Protein AF-A0A060SHR3-F1 (afdb_monomer_lite)

Organism: Pycnoporus cinnabarinus (NCBI:txid5643)

Sequence (135 aa):
MSDEEDDYLSDKFLVDASFSSGAATTTTSAPKTYAERRKEALKRSALKNEQNRSSLDDIDGDADADKAEARASPYSEEDLEEARQFLRLNPRDRLTLVLDYLRRKYAYCFWCGTQYDDHEDMEKNCPGPDEDAHD

Structure (mmCIF, N/CA/C/O backbone):
data_AF-A0A060SHR3-F1
#
_entry.id   AF-A0A060SHR3-F1
#
loop_
_atom_site.group_PDB
_atom_site.id
_atom_site.type_symbol
_atom_site.label_atom_id
_atom_site.label_alt_id
_atom_site.label_comp_id
_atom_site.label_asym_id
_atom_site.label_entity_id
_atom_site.label_seq_id
_atom_site.pdbx_PDB_ins_code
_atom_site.Cartn_x
_atom_site.Cartn_y
_atom_site.Cartn_z
_atom_site.occupancy
_atom_site.B_iso_or_equiv
_atom_site.auth_seq_id
_atom_site.auth_comp_id
_atom_site.auth_asym_id
_atom_site.auth_atom_id
_atom_site.pdbx_PDB_model_num
ATOM 1 N N . MET A 1 1 ? -20.987 -25.244 60.259 1.00 35.81 1 MET A N 1
ATOM 2 C CA . MET A 1 1 ? -19.724 -25.841 60.724 1.00 35.81 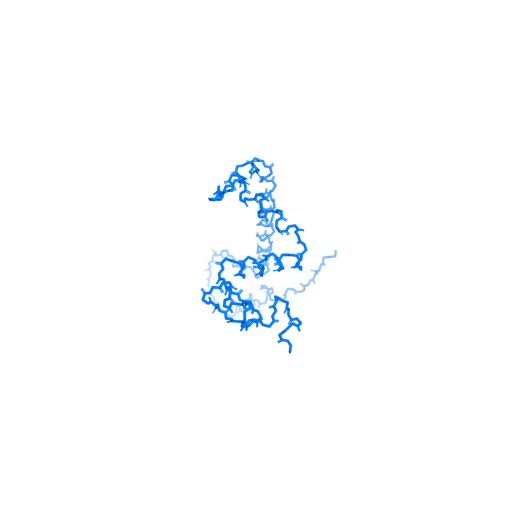1 MET A CA 1
ATOM 3 C C . MET A 1 1 ? -18.865 -24.681 61.165 1.00 35.81 1 MET A C 1
ATOM 5 O O . MET A 1 1 ? -18.431 -23.902 60.331 1.00 35.81 1 MET A O 1
ATOM 9 N N . SER A 1 2 ? -18.863 -24.432 62.470 1.00 44.22 2 SER A N 1
ATOM 10 C CA . SER A 1 2 ? -18.082 -23.387 63.121 1.00 44.22 2 SER A CA 1
ATOM 11 C C . SER A 1 2 ? -16.698 -23.965 63.355 1.00 44.22 2 SER A C 1
ATOM 13 O O . SER A 1 2 ? -16.533 -24.796 64.243 1.00 44.22 2 SER A O 1
ATOM 15 N N . ASP A 1 3 ? -15.766 -23.591 62.486 1.00 44.22 3 ASP A N 1
ATOM 16 C CA . ASP A 1 3 ? -14.356 -23.928 62.609 1.00 44.22 3 ASP A CA 1
ATOM 17 C C . ASP A 1 3 ? -13.795 -23.234 63.852 1.00 44.22 3 ASP A C 1
ATOM 19 O O . ASP A 1 3 ? -13.521 -22.034 63.881 1.00 44.22 3 ASP A O 1
ATOM 23 N N . GLU A 1 4 ? -13.746 -24.022 64.919 1.00 51.12 4 GLU A N 1
ATOM 24 C CA . GLU A 1 4 ? -13.078 -23.781 66.191 1.00 51.12 4 GLU A CA 1
ATOM 25 C C . GLU A 1 4 ? -11.567 -23.970 65.973 1.00 51.12 4 GLU A C 1
ATOM 27 O O . GLU A 1 4 ? -10.939 -24.843 66.563 1.00 51.12 4 GLU A O 1
ATOM 32 N N . GLU A 1 5 ? -10.995 -23.218 65.028 1.00 46.34 5 GLU A N 1
ATOM 33 C CA . GLU A 1 5 ? -9.563 -23.261 64.744 1.00 46.34 5 GLU A CA 1
ATOM 34 C C . GLU A 1 5 ? -8.830 -22.451 65.812 1.00 46.34 5 GLU A C 1
ATOM 36 O O . GLU A 1 5 ? -8.954 -21.227 65.885 1.00 46.34 5 GLU A O 1
ATOM 41 N N . ASP A 1 6 ? -8.100 -23.176 66.658 1.00 45.97 6 ASP A N 1
ATOM 42 C CA . ASP A 1 6 ? -7.240 -22.675 67.721 1.00 45.97 6 ASP A CA 1
ATOM 43 C C . ASP A 1 6 ? -6.518 -21.375 67.334 1.00 45.97 6 ASP A C 1
ATOM 45 O O . ASP A 1 6 ? -5.688 -21.335 66.419 1.00 45.97 6 ASP A O 1
ATOM 49 N N . ASP A 1 7 ? -6.822 -20.310 68.084 1.00 56.28 7 ASP A N 1
ATOM 50 C CA . ASP A 1 7 ? -6.192 -18.995 67.996 1.00 56.28 7 ASP A CA 1
ATOM 51 C C . ASP A 1 7 ? -4.682 -19.092 68.285 1.00 56.28 7 ASP A C 1
ATOM 53 O O . ASP A 1 7 ? -4.201 -18.853 69.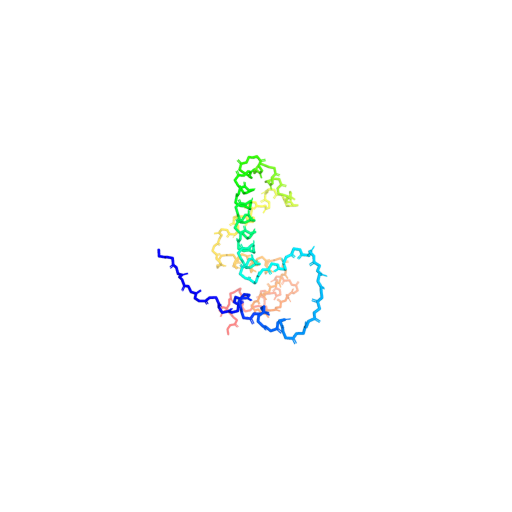403 1.00 56.28 7 ASP A O 1
ATOM 57 N N . TYR A 1 8 ? -3.914 -19.411 67.246 1.00 56.34 8 TYR A N 1
ATOM 58 C CA . TYR A 1 8 ? -2.466 -19.292 67.217 1.00 56.34 8 TYR A CA 1
ATOM 59 C C . TYR A 1 8 ? -2.096 -17.816 67.443 1.00 56.34 8 TYR A C 1
ATOM 61 O O . TYR A 1 8 ? -2.185 -16.996 66.528 1.00 56.34 8 TYR A O 1
ATOM 69 N N . LEU A 1 9 ? -1.689 -17.500 68.682 1.00 52.75 9 LEU A N 1
ATOM 70 C CA . LEU A 1 9 ? -1.421 -16.160 69.240 1.00 52.75 9 LEU A CA 1
ATOM 71 C C . LEU A 1 9 ? -2.661 -15.359 69.688 1.00 52.75 9 LEU A C 1
ATOM 73 O O . LEU A 1 9 ? -2.724 -14.145 69.483 1.00 52.75 9 LEU A O 1
ATOM 77 N N . SER A 1 10 ? -3.629 -15.997 70.354 1.00 55.88 10 SER A N 1
ATOM 78 C CA . SER A 1 10 ? -4.574 -15.253 71.205 1.00 55.88 10 SER A CA 1
ATOM 79 C C . SER A 1 10 ? -3.851 -14.544 72.361 1.00 55.88 10 SER A C 1
ATOM 81 O O . SER A 1 10 ? -2.863 -15.040 72.911 1.00 55.88 10 SER A O 1
ATOM 83 N N . ASP A 1 11 ? -4.390 -13.392 72.773 1.00 49.59 11 ASP A N 1
ATOM 84 C CA . ASP A 1 11 ? -3.878 -12.534 73.858 1.00 49.59 11 ASP A CA 1
ATOM 85 C C . ASP A 1 11 ? -3.635 -13.267 75.187 1.00 49.59 11 ASP A C 1
ATOM 87 O O . ASP A 1 11 ? -2.871 -12.787 76.022 1.00 49.59 11 ASP A O 1
ATOM 91 N N . LYS A 1 12 ? -4.212 -14.460 75.379 1.00 54.06 12 LYS A N 1
ATOM 92 C CA . LYS A 1 12 ? -3.959 -15.308 76.550 1.00 54.06 12 LYS A CA 1
ATOM 93 C C . LYS A 1 12 ? -2.463 -15.579 76.762 1.00 54.06 12 LYS A C 1
ATOM 95 O O . LYS A 1 12 ? -2.014 -15.569 77.898 1.00 54.06 12 LYS A O 1
ATOM 100 N N . PHE A 1 13 ? -1.689 -15.751 75.686 1.00 52.72 13 PHE A N 1
ATOM 101 C CA . PHE A 1 13 ? -0.240 -15.986 75.770 1.00 52.72 13 PHE A CA 1
ATOM 102 C C . PHE A 1 13 ? 0.606 -14.705 75.821 1.00 52.72 13 PHE A C 1
ATOM 104 O O . PHE A 1 13 ? 1.760 -14.749 76.242 1.00 52.72 13 PHE A O 1
ATOM 111 N N . LEU A 1 14 ? 0.060 -13.563 75.396 1.00 52.28 14 LEU A N 1
ATOM 112 C CA . LEU A 1 14 ? 0.785 -12.288 75.354 1.00 52.28 14 LEU A CA 1
ATOM 113 C C . LEU A 1 14 ? 0.648 -11.511 76.674 1.00 52.28 14 LEU A C 1
ATOM 115 O O . LEU A 1 14 ? 1.582 -10.823 77.086 1.00 52.28 14 LEU A O 1
ATOM 119 N N . VAL A 1 15 ? -0.473 -11.685 77.382 1.00 53.88 15 VAL A N 1
ATOM 120 C CA . VAL A 1 15 ? -0.695 -11.096 78.711 1.00 53.88 15 VAL A CA 1
ATOM 121 C C . VAL A 1 15 ? 0.187 -11.766 79.774 1.00 53.88 15 VAL A C 1
ATOM 123 O O . VAL A 1 15 ? 0.761 -11.053 80.602 1.00 53.88 15 VAL A O 1
ATOM 126 N N . ASP A 1 16 ? 0.407 -13.084 79.697 1.00 53.81 16 ASP A N 1
ATOM 127 C CA . ASP A 1 16 ? 1.290 -13.816 80.625 1.00 53.81 16 ASP A CA 1
ATOM 128 C C . ASP A 1 16 ? 2.749 -13.321 80.575 1.00 53.81 16 ASP A C 1
ATOM 130 O O . ASP A 1 16 ? 3.429 -13.286 81.600 1.00 53.81 16 ASP A O 1
ATOM 134 N N . ALA A 1 17 ? 3.225 -12.841 79.419 1.00 55.88 17 ALA A N 1
ATOM 135 C CA . ALA A 1 17 ? 4.561 -12.250 79.290 1.00 55.88 17 ALA A CA 1
ATOM 136 C C . ALA A 1 17 ? 4.677 -10.858 79.946 1.00 55.88 17 ALA A C 1
ATOM 138 O O . ALA A 1 17 ? 5.763 -10.454 80.362 1.00 55.88 17 ALA A O 1
ATOM 139 N N . SER A 1 18 ? 3.568 -10.119 80.059 1.00 54.19 18 SER A N 1
ATOM 140 C CA . SER A 1 18 ? 3.550 -8.754 80.607 1.00 54.19 18 SER A CA 1
ATOM 141 C C . SER A 1 18 ? 3.414 -8.691 82.136 1.00 54.19 18 SER A C 1
ATOM 143 O O . SER A 1 18 ? 3.733 -7.667 82.738 1.00 54.19 18 SER A O 1
ATOM 145 N N . PHE A 1 19 ? 3.018 -9.790 82.791 1.00 52.22 19 PHE A N 1
ATOM 146 C CA . PHE A 1 19 ? 2.813 -9.828 84.246 1.00 52.22 19 PHE A CA 1
ATOM 147 C C . PHE A 1 19 ? 4.112 -10.018 85.061 1.00 52.22 19 PHE A C 1
ATOM 149 O O . PHE A 1 19 ? 4.100 -9.872 86.283 1.00 52.22 19 PHE A O 1
ATOM 156 N N . SER A 1 20 ? 5.254 -10.293 84.412 1.00 57.44 20 SER A N 1
ATOM 157 C CA . SER A 1 20 ? 6.558 -10.448 85.087 1.00 57.44 20 SER A CA 1
ATOM 158 C C . SER A 1 20 ? 7.343 -9.151 85.316 1.00 57.44 20 SER A C 1
ATOM 160 O O . SER A 1 20 ? 8.405 -9.194 85.935 1.00 57.44 20 SER A O 1
ATOM 162 N N . SER A 1 21 ? 6.836 -7.987 84.910 1.00 50.91 21 SER A N 1
ATOM 163 C CA . SER A 1 21 ? 7.422 -6.701 85.307 1.00 50.91 21 SER A CA 1
ATOM 164 C C . SER A 1 21 ? 6.333 -5.772 85.818 1.00 50.91 21 SER A C 1
ATOM 166 O O . SER A 1 21 ? 5.595 -5.174 85.039 1.00 50.91 21 SER A O 1
ATOM 168 N N . GLY A 1 22 ? 6.228 -5.672 87.143 1.00 52.31 22 GLY A N 1
ATOM 169 C CA . GLY A 1 22 ? 5.305 -4.762 87.808 1.00 52.31 22 GLY A CA 1
ATOM 170 C C . GLY A 1 22 ? 5.465 -3.323 87.317 1.00 52.31 22 GLY A C 1
ATOM 171 O O . GLY A 1 22 ? 6.503 -2.702 87.533 1.00 52.31 22 GLY A O 1
ATOM 172 N N . ALA A 1 23 ? 4.420 -2.789 86.690 1.00 40.28 23 ALA A N 1
ATOM 173 C CA . ALA A 1 23 ? 4.238 -1.364 86.459 1.00 40.28 23 ALA A CA 1
ATOM 174 C C . ALA A 1 23 ? 2.750 -1.048 86.257 1.00 40.28 23 ALA A C 1
ATOM 176 O O . ALA A 1 23 ? 1.984 -1.833 85.704 1.00 40.28 23 ALA A O 1
ATOM 177 N N . ALA A 1 24 ? 2.360 0.112 86.772 1.00 44.53 24 ALA A N 1
ATOM 178 C CA . ALA A 1 24 ? 0.997 0.590 86.908 1.00 44.53 24 ALA A CA 1
ATOM 179 C C . ALA A 1 24 ? 0.370 1.100 85.593 1.00 44.53 24 ALA A C 1
ATOM 181 O O . ALA A 1 24 ? 1.062 1.608 84.719 1.00 44.53 24 ALA A O 1
ATOM 182 N N . THR A 1 25 ? -0.967 1.034 85.562 1.00 53.50 25 THR A N 1
ATOM 183 C CA . THR A 1 25 ? -1.939 1.983 84.979 1.00 53.50 25 THR A CA 1
ATOM 184 C C . THR A 1 25 ? -1.685 2.548 83.575 1.00 53.50 25 THR A C 1
ATOM 186 O O . THR A 1 25 ? -0.830 3.401 83.389 1.00 53.50 25 THR A O 1
ATOM 189 N N . THR A 1 26 ? -2.583 2.250 82.628 1.00 40.22 26 THR A N 1
ATOM 190 C CA . THR A 1 26 ? -3.257 3.264 81.782 1.00 40.22 26 THR A CA 1
ATOM 191 C C . THR A 1 26 ? -4.390 2.626 80.976 1.00 40.22 26 THR A C 1
ATOM 193 O O . THR A 1 26 ? -4.203 1.662 80.241 1.00 40.22 26 THR A O 1
ATOM 196 N N . THR A 1 27 ? -5.589 3.186 81.114 1.00 52.19 27 THR A N 1
ATOM 197 C CA . THR A 1 27 ? -6.794 2.883 80.336 1.00 52.19 27 THR A CA 1
ATOM 198 C C . THR A 1 27 ? -6.596 3.352 78.890 1.00 52.19 27 THR A C 1
ATOM 200 O O . THR A 1 27 ? -7.078 4.404 78.487 1.00 52.19 27 THR A O 1
ATOM 203 N N . THR A 1 28 ? -5.847 2.587 78.104 1.00 51.72 28 THR A N 1
ATOM 204 C CA . THR A 1 28 ? -5.804 2.731 76.646 1.00 51.72 28 THR A CA 1
ATOM 205 C C . THR A 1 28 ? -6.544 1.530 76.085 1.00 51.72 28 THR A C 1
ATOM 207 O O . THR A 1 28 ? -6.196 0.398 76.413 1.00 51.72 28 THR A O 1
ATOM 210 N N . SER A 1 29 ? -7.611 1.763 75.314 1.00 60.25 29 SER A N 1
ATOM 211 C CA . SER A 1 29 ? -8.375 0.696 74.656 1.00 60.25 29 SER A CA 1
ATOM 212 C C . SER A 1 29 ? -7.408 -0.291 74.009 1.00 60.25 29 SER A C 1
ATOM 214 O O . SER A 1 29 ? -6.565 0.136 73.213 1.00 60.25 29 SER A O 1
ATOM 216 N N . ALA A 1 30 ? -7.510 -1.565 74.394 1.00 62.09 30 ALA A N 1
ATOM 217 C CA . ALA A 1 30 ? -6.589 -2.611 73.974 1.00 62.09 30 ALA A CA 1
ATOM 218 C C . ALA A 1 30 ? -6.359 -2.560 72.449 1.00 62.09 30 ALA A C 1
ATOM 220 O O . ALA A 1 30 ? -7.311 -2.335 71.690 1.00 62.09 30 ALA A O 1
ATOM 221 N N . PRO A 1 31 ? -5.108 -2.706 71.979 1.00 67.69 31 PRO A N 1
ATOM 222 C CA . PRO A 1 31 ? -4.822 -2.705 70.554 1.00 67.69 31 PRO A CA 1
ATOM 223 C C . PRO A 1 31 ? -5.594 -3.848 69.896 1.00 67.69 31 PRO A C 1
ATOM 225 O O . PRO A 1 31 ? -5.536 -4.977 70.372 1.00 67.69 31 PRO A O 1
ATOM 228 N N . LYS A 1 32 ? -6.296 -3.554 68.791 1.00 69.50 32 LYS A N 1
ATOM 229 C CA . LYS A 1 32 ? -7.075 -4.556 68.048 1.00 69.50 32 LYS A CA 1
ATOM 230 C C . LYS A 1 32 ? -6.257 -5.825 67.858 1.00 69.50 32 LYS A C 1
ATOM 232 O O . LYS A 1 32 ? -5.107 -5.746 67.403 1.00 69.50 32 LYS A O 1
ATOM 237 N N . THR A 1 33 ? -6.842 -6.973 68.163 1.00 79.62 33 THR A N 1
ATOM 238 C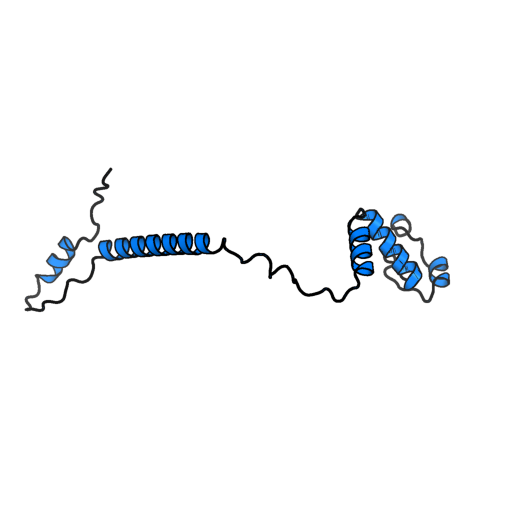 CA . THR A 1 33 ? -6.151 -8.246 67.978 1.00 79.62 33 THR A CA 1
ATOM 239 C C . THR A 1 33 ? -5.892 -8.479 66.489 1.00 79.62 33 THR A C 1
ATOM 241 O O . THR A 1 33 ? -6.489 -7.857 65.599 1.00 79.62 33 THR A O 1
ATOM 244 N N . TYR A 1 34 ? -4.953 -9.365 66.170 1.00 74.12 34 TYR A N 1
ATOM 245 C CA . TYR A 1 34 ? -4.684 -9.709 64.776 1.00 74.12 34 TYR A CA 1
ATOM 246 C C . TYR A 1 34 ? -5.922 -10.324 64.086 1.00 74.12 34 TYR A C 1
ATOM 248 O O . TYR A 1 34 ? -6.205 -9.993 62.930 1.00 74.12 34 TYR A O 1
ATOM 256 N N . ALA A 1 35 ? -6.716 -11.111 64.820 1.00 74.06 35 ALA A N 1
ATOM 257 C CA . ALA A 1 35 ? -8.000 -11.642 64.367 1.00 74.06 35 ALA A CA 1
ATOM 258 C C . ALA A 1 35 ? -9.014 -10.527 64.051 1.00 74.06 35 ALA A C 1
ATOM 260 O O . ALA A 1 35 ? -9.640 -10.534 62.988 1.00 74.06 35 ALA A O 1
ATOM 261 N N . GLU A 1 36 ? -9.125 -9.515 64.915 1.00 80.88 36 GLU A N 1
ATOM 262 C CA . GLU A 1 36 ? -9.999 -8.359 64.687 1.00 80.88 36 GLU A CA 1
ATOM 263 C C . GLU A 1 36 ? -9.577 -7.547 63.462 1.00 80.88 36 GLU A C 1
ATOM 265 O O . GLU A 1 36 ? -10.422 -7.200 62.636 1.00 80.88 36 GLU A O 1
ATOM 270 N N . ARG A 1 37 ? -8.271 -7.301 63.285 1.00 81.69 37 ARG A N 1
ATOM 271 C CA . ARG A 1 37 ? -7.745 -6.603 62.100 1.00 81.69 37 ARG A CA 1
ATOM 272 C C . ARG A 1 37 ? -8.043 -7.360 60.806 1.00 81.69 37 ARG A C 1
ATOM 274 O O . ARG A 1 37 ? -8.443 -6.742 59.820 1.00 81.69 37 ARG A O 1
ATOM 281 N N . ARG A 1 38 ? -7.886 -8.688 60.801 1.00 83.06 38 ARG A N 1
ATOM 282 C CA . ARG A 1 38 ? -8.187 -9.538 59.638 1.00 83.06 38 ARG A CA 1
ATOM 283 C C . ARG A 1 38 ? -9.684 -9.539 59.316 1.00 83.06 38 ARG A C 1
ATOM 285 O O . ARG A 1 38 ? -10.062 -9.361 58.159 1.00 83.06 38 ARG A O 1
ATOM 292 N N . LYS A 1 39 ? -10.541 -9.675 60.333 1.00 86.00 39 LYS A N 1
ATOM 293 C CA . LYS A 1 39 ? -12.005 -9.637 60.187 1.00 86.00 39 LYS A CA 1
ATOM 294 C C . LYS A 1 39 ? -12.495 -8.274 59.696 1.00 86.00 39 LYS A C 1
ATOM 296 O O . LYS A 1 39 ? -13.368 -8.206 58.834 1.00 86.00 39 LYS A O 1
ATOM 301 N N . GLU A 1 40 ? -11.911 -7.186 60.194 1.00 88.69 40 GLU A N 1
ATOM 302 C CA . GLU A 1 40 ? -12.213 -5.830 59.735 1.00 88.69 40 GLU A CA 1
ATOM 303 C C . GLU A 1 40 ? -11.780 -5.615 58.279 1.00 88.69 40 GLU A C 1
ATOM 305 O O . GLU A 1 40 ? -12.536 -5.033 57.504 1.00 88.69 40 GLU A O 1
ATOM 310 N N . ALA A 1 41 ? -10.613 -6.130 57.876 1.00 88.50 41 ALA A N 1
ATOM 311 C CA . ALA A 1 41 ? -10.151 -6.065 56.491 1.00 88.50 41 ALA A CA 1
ATOM 312 C C . ALA A 1 41 ? -11.086 -6.820 55.529 1.00 88.50 41 ALA A C 1
ATOM 314 O O . ALA A 1 41 ? -11.457 -6.267 54.495 1.00 88.50 41 ALA A O 1
ATOM 315 N N . LEU A 1 42 ? -11.530 -8.029 55.898 1.00 92.12 42 LEU A N 1
ATOM 316 C CA . LEU A 1 42 ? -12.509 -8.808 55.126 1.00 92.12 42 LEU A CA 1
ATOM 317 C C . LEU A 1 42 ? -13.875 -8.110 55.050 1.00 92.12 42 LEU A C 1
ATOM 319 O O . LEU A 1 42 ? -14.513 -8.086 54.002 1.00 92.12 42 LEU A O 1
ATOM 323 N N . LYS A 1 43 ? -14.324 -7.488 56.146 1.00 93.31 43 LYS A N 1
ATOM 324 C CA . LYS A 1 43 ? -15.576 -6.720 56.150 1.00 93.31 43 LYS A CA 1
ATOM 325 C C . LYS A 1 43 ? -15.478 -5.479 55.260 1.00 93.31 43 LYS A C 1
ATOM 327 O O . LYS A 1 43 ? -16.408 -5.181 54.518 1.00 93.31 43 LYS A O 1
ATOM 332 N N . ARG A 1 44 ? -14.349 -4.763 55.305 1.00 91.25 44 ARG A N 1
ATOM 333 C CA . ARG A 1 44 ? -14.090 -3.600 54.442 1.00 91.25 44 ARG A CA 1
ATOM 334 C C . ARG A 1 44 ? -14.008 -3.992 52.968 1.00 91.25 44 ARG A C 1
ATOM 336 O O . ARG A 1 44 ? -14.527 -3.255 52.136 1.00 91.25 44 ARG A O 1
ATOM 343 N N . SER A 1 45 ? -13.389 -5.128 52.638 1.00 86.12 45 SER A N 1
ATOM 344 C CA . SER A 1 45 ? -13.334 -5.604 51.251 1.00 86.12 45 SER A CA 1
ATOM 345 C C . SER A 1 45 ? -14.712 -6.021 50.739 1.00 86.12 45 SER A C 1
ATOM 347 O O . SER A 1 45 ? -15.060 -5.653 49.620 1.00 86.12 45 SER A O 1
ATOM 349 N N . ALA A 1 46 ? -15.522 -6.695 51.562 1.00 93.31 46 ALA A N 1
ATOM 350 C CA . ALA A 1 46 ? -16.898 -7.052 51.220 1.00 93.31 46 ALA A CA 1
ATOM 351 C C . ALA A 1 46 ? -17.762 -5.810 50.948 1.00 93.31 46 ALA A C 1
ATOM 353 O O . ALA A 1 46 ? -18.384 -5.729 49.894 1.00 93.31 46 ALA A O 1
ATOM 354 N N . LEU A 1 47 ? -17.713 -4.807 51.833 1.00 92.88 47 LEU A N 1
ATOM 355 C CA . LEU A 1 47 ? -18.445 -3.545 51.659 1.00 92.88 47 LEU A CA 1
ATOM 356 C C . LEU A 1 47 ? -17.995 -2.775 50.415 1.00 92.88 47 LEU A C 1
ATOM 358 O O . LEU A 1 47 ? -18.825 -2.244 49.687 1.00 92.88 47 LEU A O 1
ATOM 362 N N . LYS A 1 48 ? -16.685 -2.729 50.141 1.00 90.25 48 LYS A N 1
ATOM 363 C CA . LYS A 1 48 ? -16.162 -2.086 48.929 1.00 90.25 48 LYS A CA 1
ATOM 364 C C . LYS A 1 48 ? -16.613 -2.819 47.664 1.00 90.25 48 LYS A C 1
ATOM 366 O O . LYS A 1 48 ? -16.915 -2.171 46.671 1.00 90.25 48 LYS A O 1
ATOM 371 N N . ASN A 1 49 ? -16.651 -4.150 47.692 1.00 86.06 49 ASN A N 1
ATOM 372 C CA . ASN A 1 49 ? -17.135 -4.951 46.571 1.00 86.06 49 ASN A CA 1
ATOM 373 C C . ASN A 1 49 ? -18.639 -4.740 46.340 1.00 86.06 49 ASN A C 1
ATOM 375 O O . ASN A 1 49 ? -19.067 -4.590 45.204 1.00 86.06 49 ASN A O 1
ATOM 379 N N . GLU A 1 50 ? -19.427 -4.672 47.412 1.00 87.94 50 GLU A N 1
ATOM 380 C CA . GLU A 1 50 ? -20.863 -4.393 47.356 1.00 87.94 50 GLU A CA 1
ATOM 381 C C . GLU A 1 50 ? -21.157 -2.979 46.836 1.00 87.94 50 GLU A C 1
ATOM 383 O O . GLU A 1 50 ? -21.980 -2.830 45.942 1.00 87.94 50 GLU A O 1
ATOM 388 N N . GLN A 1 51 ? -20.408 -1.966 47.287 1.00 87.25 51 GLN A N 1
ATOM 389 C CA . GLN A 1 51 ? -20.495 -0.598 46.757 1.00 87.25 51 GLN A CA 1
ATOM 390 C C . GLN A 1 51 ? -20.103 -0.503 45.279 1.00 87.25 51 GLN A C 1
ATOM 392 O O . GLN A 1 51 ? -20.696 0.263 44.528 1.00 87.25 51 GLN A O 1
ATOM 397 N N . ASN A 1 52 ? -19.095 -1.265 44.850 1.00 77.06 52 ASN A N 1
ATOM 398 C CA . ASN A 1 52 ? -18.690 -1.291 43.446 1.00 77.06 52 ASN A CA 1
ATOM 399 C C . ASN A 1 52 ? -19.759 -1.966 42.574 1.00 77.06 52 ASN A C 1
ATOM 401 O O . ASN A 1 52 ? -19.991 -1.534 41.455 1.00 77.06 52 ASN A O 1
ATOM 405 N N . ARG A 1 53 ? -20.443 -2.992 43.102 1.00 80.06 53 ARG A N 1
ATOM 406 C CA . ARG A 1 53 ? -21.593 -3.620 42.437 1.00 80.06 53 ARG A CA 1
ATOM 407 C C . ARG A 1 53 ? -22.776 -2.659 42.334 1.00 80.06 53 ARG A C 1
ATOM 409 O O . ARG A 1 53 ? -23.255 -2.452 41.233 1.00 80.06 53 ARG A O 1
ATOM 416 N N . SER A 1 54 ? -23.171 -2.009 43.432 1.00 74.88 54 SER A N 1
ATOM 417 C CA . SER A 1 54 ? -24.282 -1.048 43.404 1.00 74.88 54 SER A CA 1
ATOM 418 C C . SER A 1 54 ? -23.989 0.150 42.499 1.00 74.88 54 SER A C 1
ATOM 420 O O . SER A 1 54 ? -24.871 0.618 41.799 1.00 74.88 54 SER A O 1
ATOM 422 N N . SER A 1 55 ? -22.735 0.615 42.459 1.00 72.62 55 SER A N 1
ATOM 423 C CA . SER A 1 55 ? -22.319 1.697 41.562 1.00 72.62 55 SER A CA 1
ATOM 424 C C . SER A 1 55 ? -22.329 1.308 40.081 1.00 72.62 55 SER A C 1
ATOM 426 O O . SER A 1 55 ? -22.262 2.213 39.256 1.00 72.62 55 SER A O 1
ATOM 428 N N . LEU A 1 56 ? -22.345 0.015 39.736 1.00 60.53 56 LEU A N 1
ATOM 429 C CA . LEU A 1 56 ? -22.469 -0.459 38.353 1.00 60.53 56 LEU A CA 1
ATOM 430 C C . LEU A 1 56 ? -23.938 -0.526 37.918 1.00 60.53 56 LEU A C 1
ATOM 432 O O . LEU A 1 56 ? -24.227 -0.186 36.778 1.00 60.53 56 LEU A O 1
ATOM 436 N N . ASP A 1 57 ? -24.844 -0.891 38.830 1.00 59.72 57 ASP A N 1
ATOM 437 C CA . ASP A 1 57 ? -26.288 -0.968 38.558 1.00 59.72 57 ASP A CA 1
ATOM 438 C C . ASP A 1 57 ? -26.928 0.426 38.321 1.00 59.72 57 ASP A C 1
ATOM 440 O O . ASP A 1 57 ? -27.988 0.528 37.709 1.00 59.72 57 ASP A O 1
ATOM 444 N N . ASP A 1 58 ? -26.271 1.515 38.748 1.00 54.56 58 ASP A N 1
ATOM 445 C CA . ASP A 1 58 ? -26.693 2.907 38.500 1.00 54.56 58 ASP A CA 1
ATOM 446 C C . ASP A 1 58 ? -26.181 3.490 37.156 1.00 54.56 58 ASP A C 1
ATOM 448 O O . ASP A 1 58 ? -26.488 4.636 36.824 1.00 54.56 58 ASP A O 1
ATOM 452 N N . ILE A 1 59 ? -25.394 2.738 36.368 1.00 57.47 59 ILE A N 1
ATOM 453 C CA . ILE A 1 59 ? -24.852 3.190 35.062 1.00 57.47 59 ILE A CA 1
ATOM 454 C C . ILE A 1 59 ? -25.794 2.831 33.892 1.00 57.47 59 ILE A C 1
ATOM 456 O O . ILE A 1 59 ? -25.591 3.286 32.769 1.00 57.47 59 ILE A O 1
ATOM 460 N N . ASP A 1 60 ? -26.883 2.099 34.140 1.00 56.53 60 ASP A N 1
ATOM 461 C CA . ASP A 1 60 ? -27.861 1.694 33.114 1.00 56.53 60 ASP A CA 1
ATOM 462 C C . ASP A 1 60 ? -28.956 2.753 32.842 1.00 56.53 60 ASP A C 1
ATOM 464 O O . ASP A 1 60 ? -30.078 2.437 32.439 1.00 56.53 60 ASP A O 1
ATOM 468 N N . GLY A 1 61 ? -28.643 4.034 33.052 1.00 56.81 61 GLY A N 1
ATOM 469 C CA . GLY A 1 61 ? -29.536 5.161 32.785 1.00 56.81 61 GLY A CA 1
ATOM 470 C C . GLY A 1 61 ? -28.847 6.271 31.993 1.00 56.81 61 GLY A C 1
ATOM 471 O O . GLY A 1 61 ? -28.294 7.189 32.586 1.00 56.81 61 GLY A O 1
ATOM 472 N N . ASP A 1 62 ? -28.954 6.211 30.662 1.00 52.56 62 ASP A N 1
ATOM 473 C CA . ASP A 1 62 ? -28.724 7.337 29.732 1.00 52.56 62 ASP A CA 1
ATOM 474 C C . ASP A 1 62 ? -27.265 7.684 29.342 1.00 52.56 62 ASP A C 1
ATOM 476 O O . ASP A 1 62 ? -26.948 8.826 29.026 1.00 52.56 62 ASP A O 1
ATOM 480 N N . ALA A 1 63 ? -26.355 6.704 29.290 1.00 55.25 63 ALA A N 1
ATOM 481 C CA . ALA A 1 63 ? -24.957 6.928 28.877 1.00 55.25 63 ALA A CA 1
ATOM 482 C C . ALA A 1 63 ? -24.561 6.327 27.507 1.00 55.25 63 ALA A C 1
ATOM 484 O O . ALA A 1 63 ? -23.369 6.128 27.268 1.00 55.25 63 ALA A O 1
ATOM 485 N N . ASP A 1 64 ? -25.510 6.034 26.605 1.00 52.78 64 ASP A N 1
ATOM 486 C CA . ASP A 1 64 ? -25.204 5.306 25.351 1.00 52.78 64 ASP A CA 1
ATOM 487 C C . ASP A 1 64 ? -25.757 5.928 24.051 1.00 52.78 64 ASP A C 1
ATOM 489 O O . ASP A 1 64 ? -25.673 5.322 22.989 1.00 52.78 64 ASP A O 1
ATOM 493 N N . ALA A 1 65 ? -26.273 7.163 24.079 1.00 50.50 65 ALA A N 1
ATOM 494 C CA . ALA A 1 65 ? -26.619 7.890 22.845 1.00 50.50 65 ALA A CA 1
ATOM 495 C C . ALA A 1 65 ? -25.521 8.878 22.395 1.00 50.50 65 ALA A C 1
ATOM 497 O O . ALA A 1 65 ? -25.324 9.081 21.200 1.00 50.50 65 ALA A O 1
ATOM 498 N N . ASP A 1 66 ? -24.761 9.448 23.336 1.00 50.47 66 ASP A N 1
ATOM 499 C CA . ASP A 1 66 ? -23.877 10.599 23.075 1.00 50.47 66 ASP A CA 1
ATOM 500 C C . ASP A 1 66 ? -22.423 10.208 22.723 1.00 50.47 66 ASP A C 1
ATOM 502 O O . ASP A 1 66 ? -21.642 10.998 22.204 1.00 50.47 66 ASP A O 1
ATOM 506 N N . LYS A 1 67 ? -22.026 8.948 22.949 1.00 48.41 67 LYS A N 1
ATOM 507 C CA . LYS A 1 67 ? -20.662 8.460 22.645 1.00 48.41 67 LYS A CA 1
ATOM 508 C C . LYS A 1 67 ? -20.500 7.945 21.209 1.00 48.41 67 LYS A C 1
ATOM 510 O O . LYS A 1 67 ? -19.380 7.682 20.765 1.00 48.41 67 LYS A O 1
ATOM 515 N N . ALA A 1 68 ? -21.609 7.812 20.483 1.00 48.53 68 ALA A N 1
ATOM 516 C CA . ALA A 1 68 ? -21.636 7.440 19.074 1.00 48.53 68 ALA A CA 1
ATOM 517 C C . ALA A 1 68 ? -21.405 8.632 18.126 1.00 48.53 68 ALA A C 1
ATOM 519 O O . ALA A 1 68 ? -21.220 8.411 16.932 1.00 48.53 68 ALA A O 1
ATOM 520 N N . GLU A 1 69 ? -21.271 9.868 18.630 1.00 52.56 69 GLU A N 1
ATOM 521 C CA . GLU A 1 69 ? -20.599 10.969 17.910 1.00 52.56 69 GLU A CA 1
ATOM 522 C C . GLU A 1 69 ? -19.069 10.779 17.920 1.00 52.56 69 GLU A C 1
ATOM 524 O O . GLU A 1 69 ? -18.259 11.677 18.164 1.00 52.56 69 GLU A O 1
ATOM 529 N N . ALA A 1 70 ? -18.661 9.538 17.662 1.00 56.16 70 ALA A N 1
ATOM 530 C CA . ALA A 1 70 ? -17.298 9.119 17.469 1.00 56.16 70 ALA A CA 1
ATOM 531 C C . ALA A 1 70 ? -16.674 9.976 16.365 1.00 56.16 70 ALA A C 1
ATOM 533 O O . ALA A 1 70 ? -17.025 9.830 15.199 1.00 56.16 70 ALA A O 1
ATOM 534 N N . ARG A 1 71 ? -15.759 10.872 16.762 1.00 67.19 71 ARG A N 1
ATOM 535 C CA . ARG A 1 71 ? -14.678 11.465 15.958 1.00 67.19 71 ARG A CA 1
ATOM 536 C C . ARG A 1 71 ? -14.980 11.422 14.458 1.00 67.19 71 ARG A C 1
ATOM 538 O O . ARG A 1 71 ? -14.549 10.484 13.787 1.00 67.19 71 ARG A O 1
ATOM 545 N N . ALA A 1 72 ? -15.717 12.423 13.974 1.00 76.50 72 ALA A N 1
ATOM 546 C CA . ALA A 1 72 ? -16.054 12.556 12.562 1.00 76.50 72 ALA A CA 1
ATOM 547 C C . ALA A 1 72 ? -14.830 12.213 11.699 1.00 76.50 72 ALA A C 1
ATOM 549 O O . ALA A 1 72 ? -13.751 12.798 11.857 1.00 76.50 72 ALA A O 1
ATOM 550 N N . SER A 1 73 ? -14.982 11.186 10.865 1.00 84.38 73 SER A N 1
ATOM 551 C CA . SER A 1 73 ? -13.921 10.731 9.976 1.00 84.38 73 SER A CA 1
ATOM 552 C C . SER A 1 73 ? -13.534 11.882 9.039 1.00 84.38 73 SER A C 1
ATOM 554 O O . SER A 1 73 ? -14.426 12.523 8.488 1.00 84.38 73 SER A O 1
ATOM 556 N N . PRO A 1 74 ? -12.235 12.160 8.823 1.00 91.62 74 PRO A N 1
ATOM 557 C CA . PRO A 1 74 ? -11.804 13.174 7.860 1.00 91.62 74 PRO A CA 1
ATOM 558 C C . PRO A 1 74 ? -12.018 12.746 6.394 1.00 91.62 74 PRO A C 1
ATOM 560 O O . PRO A 1 74 ? -11.727 13.527 5.493 1.00 91.62 74 PRO A O 1
ATOM 563 N N . TYR A 1 75 ? -12.475 11.513 6.154 1.00 93.38 75 TYR A N 1
ATOM 564 C CA . TYR A 1 75 ? -12.734 10.948 4.828 1.00 93.38 75 TYR A CA 1
ATOM 565 C C . TYR A 1 75 ? -14.201 11.118 4.425 1.00 93.38 75 TYR A C 1
ATOM 567 O O . TYR A 1 75 ? -15.080 11.111 5.290 1.00 93.38 75 TYR A O 1
ATOM 575 N N . SER A 1 76 ? -14.465 11.251 3.122 1.00 95.56 76 SER A N 1
ATOM 576 C CA . SER A 1 76 ? -15.832 11.370 2.607 1.00 95.56 76 SER A CA 1
ATOM 577 C C . SER A 1 76 ? -16.617 10.064 2.792 1.00 95.56 76 SER A C 1
ATOM 579 O O . SER A 1 76 ? -16.027 8.991 2.907 1.00 95.56 76 SER A O 1
ATOM 581 N N . GLU A 1 77 ? -17.953 10.126 2.807 1.00 93.56 77 GLU A N 1
ATOM 582 C CA . GLU A 1 77 ? -18.771 8.901 2.894 1.00 93.56 77 GLU A CA 1
ATOM 583 C C . GLU A 1 77 ? -18.542 7.978 1.686 1.00 93.56 77 GLU A C 1
ATOM 585 O O . GLU A 1 77 ? -18.588 6.760 1.829 1.00 93.56 77 GLU A O 1
ATOM 590 N N . GLU A 1 78 ? -18.234 8.545 0.516 1.00 96.00 78 GLU A N 1
ATOM 591 C CA . GLU A 1 78 ? -17.892 7.781 -0.687 1.00 96.00 78 GLU A CA 1
ATOM 592 C C . GLU A 1 78 ? -16.581 7.000 -0.500 1.00 96.00 78 GLU A C 1
ATOM 594 O O . GLU A 1 78 ? -16.571 5.786 -0.701 1.00 96.00 78 GLU A O 1
ATOM 599 N N . ASP A 1 79 ? -15.521 7.650 0.001 1.00 94.88 79 ASP A N 1
ATOM 600 C CA . ASP A 1 79 ? -14.240 6.988 0.306 1.00 94.88 79 ASP A CA 1
ATOM 601 C C . ASP A 1 79 ? -14.412 5.891 1.368 1.00 94.88 79 ASP A C 1
ATOM 603 O O . ASP A 1 79 ? -13.791 4.827 1.309 1.00 94.88 79 ASP A O 1
ATOM 607 N N . LEU A 1 80 ? -15.257 6.148 2.374 1.00 95.12 80 LEU A N 1
ATOM 608 C CA . LEU A 1 80 ? -15.553 5.177 3.422 1.00 95.12 80 LEU A CA 1
ATOM 609 C C . LEU A 1 80 ? -16.301 3.966 2.865 1.00 95.12 80 LEU A C 1
ATOM 611 O O . LEU A 1 80 ? -15.990 2.837 3.247 1.00 95.12 80 LEU A O 1
ATOM 615 N N . GLU A 1 81 ? -17.264 4.169 1.970 1.00 95.75 81 GLU A N 1
ATOM 616 C CA . GLU A 1 81 ? -17.994 3.069 1.350 1.00 95.75 81 GLU A CA 1
ATOM 617 C C . GLU A 1 81 ? -17.105 2.267 0.389 1.00 95.75 81 GLU A C 1
ATOM 619 O O . GLU A 1 81 ? -17.148 1.035 0.417 1.00 95.75 81 GLU A O 1
ATOM 624 N N . GLU A 1 82 ? -16.231 2.918 -0.382 1.00 95.19 82 GLU A N 1
ATOM 625 C CA . GLU A 1 82 ? -15.232 2.231 -1.209 1.00 95.19 82 GLU A CA 1
ATOM 626 C C . GLU A 1 82 ? -14.280 1.396 -0.340 1.00 95.19 82 GLU A C 1
ATOM 628 O O . GLU A 1 82 ? -14.071 0.207 -0.601 1.00 95.19 82 GLU A O 1
ATOM 633 N N . ALA A 1 83 ? -13.776 1.963 0.760 1.00 95.44 83 ALA A N 1
ATOM 634 C CA . ALA A 1 83 ? -12.934 1.239 1.707 1.00 95.44 83 ALA A CA 1
ATOM 635 C C . ALA A 1 83 ? -13.666 0.031 2.314 1.00 95.44 83 ALA A C 1
ATOM 637 O O . ALA A 1 83 ? -13.090 -1.055 2.418 1.00 95.44 83 ALA A O 1
ATOM 638 N N . ARG A 1 84 ? -14.950 0.169 2.676 1.00 96.19 84 ARG A N 1
ATOM 639 C CA . ARG A 1 84 ? -15.775 -0.957 3.153 1.00 96.19 84 ARG A CA 1
ATOM 640 C C . ARG A 1 84 ? -15.908 -2.043 2.086 1.00 96.19 84 ARG A C 1
ATOM 642 O O . ARG A 1 84 ? -15.782 -3.222 2.416 1.00 96.19 84 ARG A O 1
ATOM 649 N N . GLN A 1 85 ? -16.155 -1.677 0.829 1.00 96.75 85 GLN A N 1
ATOM 650 C CA . GLN A 1 85 ? -16.246 -2.631 -0.280 1.00 96.75 85 GLN A CA 1
ATOM 651 C C . GLN A 1 85 ? -14.918 -3.359 -0.504 1.00 96.75 85 GLN A C 1
ATOM 653 O O . GLN A 1 85 ? -14.905 -4.588 -0.555 1.00 96.75 85 GLN A O 1
ATOM 658 N N . PHE A 1 86 ? -13.801 -2.631 -0.534 1.00 96.44 86 PHE A N 1
ATOM 659 C CA . PHE A 1 86 ? -12.466 -3.210 -0.664 1.00 96.44 86 PHE A CA 1
ATOM 660 C C . PHE A 1 86 ? -12.147 -4.181 0.482 1.00 96.44 86 PHE A C 1
ATOM 662 O O . PHE A 1 86 ? -11.654 -5.285 0.254 1.00 96.44 86 PHE A O 1
ATOM 669 N N . LEU A 1 87 ? -12.475 -3.818 1.726 1.00 96.00 87 LEU A N 1
ATOM 670 C CA . LEU A 1 87 ? -12.224 -4.664 2.895 1.00 96.00 87 LEU A CA 1
ATOM 671 C C . LEU A 1 87 ? -13.078 -5.942 2.927 1.00 96.00 87 LEU A C 1
ATOM 673 O O . LEU A 1 87 ? -12.660 -6.910 3.565 1.00 96.00 87 LEU A O 1
ATOM 677 N N . ARG A 1 88 ? -14.229 -5.967 2.238 1.00 96.94 88 ARG A N 1
ATOM 678 C CA . ARG A 1 88 ? -15.080 -7.162 2.076 1.00 96.94 88 ARG A CA 1
ATOM 679 C C . ARG A 1 88 ? -14.514 -8.176 1.079 1.00 96.94 88 ARG A C 1
ATOM 681 O O . ARG A 1 88 ? -14.926 -9.334 1.115 1.00 96.94 88 ARG A O 1
ATOM 688 N N . LEU A 1 89 ? -13.601 -7.765 0.198 1.00 97.88 89 LEU A N 1
ATOM 689 C CA . LEU A 1 89 ? -12.954 -8.669 -0.749 1.00 97.88 89 LEU A CA 1
ATOM 690 C C . LEU A 1 89 ? -12.078 -9.695 -0.022 1.00 97.88 89 LEU A C 1
ATOM 692 O O . LEU A 1 89 ? -11.572 -9.466 1.083 1.00 97.88 89 LEU A O 1
ATOM 696 N N . ASN A 1 90 ? -11.864 -10.843 -0.663 1.00 97.81 90 ASN A N 1
ATOM 697 C CA . ASN A 1 90 ? -10.980 -11.858 -0.107 1.00 97.81 90 ASN A CA 1
ATOM 698 C C . ASN A 1 90 ? -9.510 -11.351 -0.094 1.00 97.81 90 ASN A C 1
ATOM 700 O O . ASN A 1 90 ? -9.161 -10.411 -0.813 1.00 97.81 90 ASN A O 1
ATOM 704 N N . PRO A 1 91 ? -8.612 -11.923 0.734 1.00 97.12 91 PRO A N 1
ATOM 705 C CA . PRO A 1 91 ? -7.210 -11.496 0.791 1.00 97.12 91 PRO A CA 1
ATOM 706 C C . PRO A 1 91 ? -6.480 -11.498 -0.558 1.00 97.12 91 PRO A C 1
ATOM 708 O O . PRO A 1 91 ? -5.677 -10.601 -0.798 1.00 97.12 91 PRO A O 1
ATOM 711 N N . ARG A 1 92 ? -6.770 -12.473 -1.426 1.00 95.50 92 ARG A N 1
ATOM 712 C CA . ARG A 1 92 ? -6.122 -12.618 -2.731 1.00 95.50 92 ARG A CA 1
ATOM 713 C C . ARG A 1 92 ? -6.538 -11.494 -3.678 1.00 95.50 92 ARG A C 1
ATOM 715 O O . ARG A 1 92 ? -5.673 -10.842 -4.241 1.00 95.50 92 ARG A O 1
ATOM 722 N N . ASP A 1 93 ? -7.831 -11.198 -3.761 1.00 97.00 93 ASP A N 1
ATOM 723 C CA . ASP A 1 93 ? -8.363 -10.121 -4.603 1.00 97.00 93 ASP A CA 1
ATOM 724 C C . ASP A 1 93 ? -7.849 -8.753 -4.142 1.00 97.00 93 ASP A C 1
ATOM 726 O O . ASP A 1 93 ? -7.458 -7.921 -4.960 1.00 97.00 93 ASP A O 1
ATOM 730 N N . ARG A 1 94 ? -7.797 -8.528 -2.820 1.00 97.88 94 ARG A N 1
ATOM 731 C CA . ARG A 1 94 ? -7.226 -7.299 -2.246 1.00 97.88 94 ARG A CA 1
ATOM 732 C C . ARG A 1 94 ? -5.771 -7.125 -2.656 1.00 97.88 94 ARG A C 1
ATOM 734 O O . ARG A 1 94 ? -5.384 -6.029 -3.050 1.00 97.88 94 ARG A O 1
ATOM 741 N N . LEU A 1 95 ? -4.982 -8.198 -2.585 1.00 96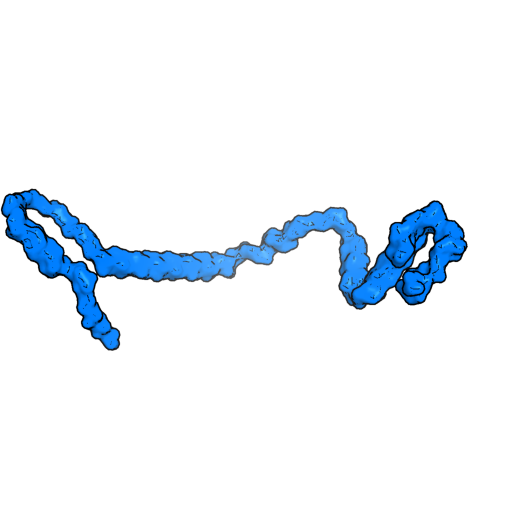.31 95 LEU A N 1
ATOM 742 C CA . LEU A 1 95 ? -3.594 -8.179 -3.028 1.00 96.31 95 LEU A CA 1
ATOM 743 C C . LEU A 1 95 ? -3.506 -7.859 -4.523 1.00 96.31 95 LEU A C 1
ATOM 745 O O . LEU A 1 95 ? -2.790 -6.934 -4.887 1.00 96.31 95 LEU A O 1
ATOM 749 N N . THR A 1 96 ? -4.269 -8.549 -5.373 1.00 96.06 96 THR A N 1
ATOM 750 C CA . THR A 1 96 ? -4.269 -8.309 -6.823 1.00 96.06 96 THR A CA 1
ATOM 751 C C . THR A 1 96 ? -4.582 -6.852 -7.163 1.00 96.06 96 THR A C 1
ATOM 753 O O . THR A 1 96 ? -3.849 -6.245 -7.939 1.00 96.06 96 THR A O 1
ATOM 756 N N . LEU A 1 97 ? -5.606 -6.256 -6.544 1.00 97.00 97 LEU A N 1
ATOM 757 C CA . LEU A 1 97 ? -5.956 -4.847 -6.763 1.00 97.00 97 LEU A CA 1
ATOM 758 C C . LEU A 1 97 ? -4.844 -3.887 -6.326 1.00 97.00 97 LEU A C 1
ATOM 760 O O . LEU A 1 97 ? -4.548 -2.921 -7.029 1.00 97.00 97 LEU A O 1
ATOM 764 N N . VAL A 1 98 ? -4.215 -4.144 -5.176 1.00 97.00 98 VAL A N 1
ATOM 765 C CA . VAL A 1 98 ? -3.110 -3.315 -4.673 1.00 97.00 98 VAL A CA 1
ATOM 766 C C . VAL A 1 98 ? -1.892 -3.419 -5.586 1.00 97.00 98 VAL A C 1
ATOM 768 O O . VAL A 1 98 ? -1.302 -2.397 -5.928 1.00 97.00 98 VAL A O 1
ATOM 771 N N . LEU A 1 99 ? -1.529 -4.629 -6.011 1.00 96.81 99 LEU A N 1
ATOM 772 C CA . LEU A 1 99 ? -0.404 -4.857 -6.917 1.00 96.81 99 LEU A CA 1
ATOM 773 C C . LEU A 1 99 ? -0.628 -4.182 -8.269 1.00 96.81 99 LEU A C 1
ATOM 775 O O . LEU A 1 99 ? 0.253 -3.482 -8.763 1.00 96.81 99 LEU A O 1
ATOM 779 N N . ASP A 1 100 ? -1.819 -4.335 -8.838 1.00 97.06 100 ASP A N 1
ATOM 780 C CA . ASP A 1 100 ? -2.189 -3.693 -10.094 1.00 97.06 100 ASP A CA 1
ATOM 781 C C . ASP A 1 100 ? -2.145 -2.157 -9.983 1.00 97.06 100 ASP A C 1
ATOM 783 O O . ASP A 1 100 ? -1.576 -1.479 -10.841 1.00 97.06 100 ASP A O 1
ATOM 787 N N . TYR A 1 101 ? -2.644 -1.589 -8.881 1.00 97.38 101 TYR A N 1
ATOM 788 C CA . TYR A 1 101 ? -2.546 -0.152 -8.620 1.00 97.38 101 TYR A CA 1
ATOM 789 C C . TYR A 1 101 ? -1.092 0.330 -8.499 1.00 97.38 101 TYR A C 1
ATOM 791 O O . TYR A 1 101 ? -0.738 1.365 -9.069 1.00 97.38 101 TYR A O 1
ATOM 799 N N . LEU A 1 102 ? -0.234 -0.419 -7.797 1.00 97.50 102 LEU A N 1
ATOM 800 C CA . LEU A 1 102 ? 1.191 -0.103 -7.672 1.00 97.50 102 LEU A CA 1
ATOM 801 C C . LEU A 1 102 ? 1.898 -0.105 -9.032 1.00 97.50 102 LEU A C 1
ATOM 803 O O . LEU A 1 102 ? 2.652 0.824 -9.334 1.00 97.50 102 LEU A O 1
ATOM 807 N N . ARG A 1 103 ? 1.605 -1.094 -9.880 1.00 96.44 103 ARG A N 1
ATOM 808 C CA . ARG A 1 103 ? 2.190 -1.188 -11.222 1.00 96.44 103 ARG A CA 1
ATOM 809 C C . ARG A 1 103 ? 1.721 -0.048 -12.120 1.00 96.44 103 ARG A C 1
ATOM 811 O O . ARG A 1 103 ? 2.549 0.643 -12.705 1.00 96.44 103 ARG A O 1
ATOM 818 N N . ARG A 1 104 ? 0.411 0.209 -12.179 1.00 96.00 104 ARG A N 1
ATOM 819 C CA . ARG A 1 104 ? -0.163 1.236 -13.064 1.00 96.00 104 ARG A CA 1
ATOM 820 C C . ARG A 1 104 ? 0.191 2.658 -12.649 1.00 96.00 104 ARG A C 1
ATOM 822 O O . ARG A 1 104 ? 0.466 3.490 -13.507 1.00 96.00 104 ARG A O 1
ATOM 829 N N . LYS A 1 105 ? 0.145 2.966 -11.350 1.00 97.31 105 LYS A N 1
ATOM 830 C CA . LYS A 1 105 ? 0.309 4.345 -10.869 1.00 97.31 105 LYS A CA 1
ATOM 831 C C . LYS A 1 105 ? 1.753 4.714 -10.568 1.00 97.31 105 LYS A C 1
ATOM 833 O O . LYS A 1 105 ? 2.133 5.862 -10.771 1.00 97.31 105 LYS A O 1
ATOM 838 N N . TYR A 1 106 ? 2.527 3.77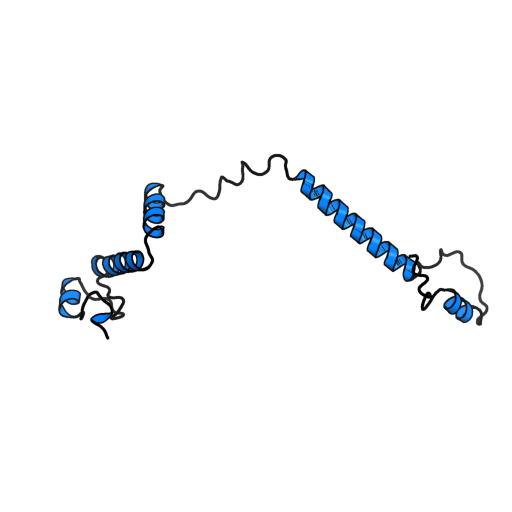1 -10.044 1.00 97.19 106 TYR A N 1
ATOM 839 C CA . TYR A 1 106 ? 3.872 4.050 -9.548 1.00 97.19 106 TYR A CA 1
ATOM 840 C C . TYR A 1 106 ? 4.962 3.389 -10.370 1.00 97.19 106 TYR A C 1
ATOM 842 O O . TYR A 1 106 ? 6.119 3.508 -9.991 1.00 97.19 106 TYR A O 1
ATOM 850 N N . ALA A 1 107 ? 4.615 2.689 -11.449 1.00 97.56 107 ALA A N 1
ATOM 851 C CA . ALA A 1 107 ? 5.557 1.859 -12.174 1.00 97.56 107 ALA A CA 1
ATOM 852 C C . ALA A 1 107 ? 6.353 0.935 -11.219 1.00 97.56 107 ALA A C 1
ATOM 854 O O . ALA A 1 107 ? 7.556 0.766 -11.362 1.00 97.56 107 ALA A O 1
ATOM 855 N N . TYR A 1 108 ? 5.701 0.363 -10.199 1.00 98.12 108 TYR A N 1
ATOM 856 C CA . TYR A 1 108 ? 6.368 -0.425 -9.158 1.00 98.12 108 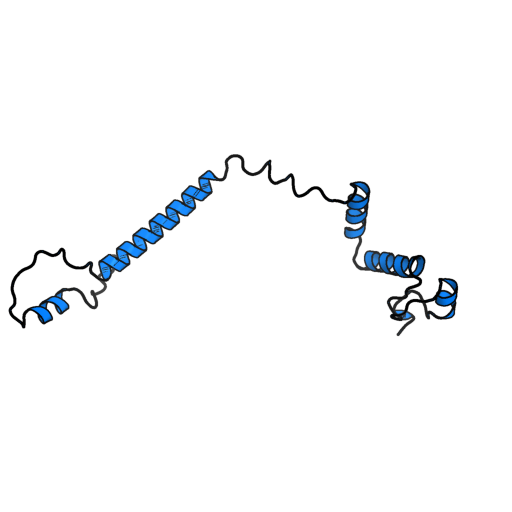TYR A CA 1
ATOM 857 C C . TYR A 1 108 ? 5.955 -1.896 -9.202 1.00 98.12 108 TYR A C 1
ATOM 859 O O . TYR A 1 108 ? 4.764 -2.207 -9.148 1.00 98.12 108 TYR A O 1
ATOM 867 N N . CYS A 1 109 ? 6.936 -2.805 -9.241 1.00 97.75 109 CYS A N 1
ATOM 868 C CA . CYS A 1 109 ? 6.694 -4.239 -9.079 1.00 97.75 109 CYS A CA 1
ATOM 869 C C . CYS A 1 109 ? 7.080 -4.686 -7.665 1.00 97.75 109 CYS A C 1
ATOM 871 O O . CYS A 1 109 ? 8.247 -4.614 -7.276 1.00 97.75 109 CYS A O 1
ATOM 873 N N . PHE A 1 110 ? 6.101 -5.210 -6.923 1.00 97.06 110 PHE A N 1
ATOM 874 C CA . PHE A 1 110 ? 6.305 -5.764 -5.582 1.00 97.06 110 PHE A CA 1
ATOM 875 C C . PHE A 1 110 ? 7.288 -6.942 -5.575 1.00 97.06 110 PHE A C 1
ATOM 877 O O . PHE A 1 110 ? 8.167 -6.991 -4.721 1.00 97.06 110 PHE A O 1
ATOM 884 N N . TRP A 1 111 ? 7.179 -7.846 -6.552 1.00 97.06 111 TRP A N 1
ATOM 885 C CA . TRP A 1 111 ? 7.995 -9.062 -6.628 1.00 97.06 111 TRP A CA 1
ATOM 886 C C . TRP A 1 111 ? 9.451 -8.779 -7.005 1.00 97.06 111 TRP A C 1
ATOM 888 O O . TRP A 1 111 ? 10.361 -9.354 -6.419 1.00 97.06 111 TRP A O 1
ATOM 898 N N . CYS A 1 112 ? 9.696 -7.832 -7.917 1.00 96.19 112 CYS A N 1
ATOM 899 C CA . CYS A 1 112 ? 11.058 -7.379 -8.220 1.00 96.19 112 CYS A CA 1
ATOM 900 C C . CYS A 1 112 ? 11.663 -6.519 -7.100 1.00 96.19 112 CYS A C 1
ATOM 902 O O . CYS A 1 112 ? 12.879 -6.345 -7.052 1.00 96.19 112 CYS A O 1
ATOM 904 N N . GLY A 1 113 ? 10.827 -5.905 -6.257 1.00 95.81 113 GLY A N 1
ATOM 905 C CA . GLY A 1 113 ? 11.261 -4.946 -5.244 1.00 95.81 113 GLY A CA 1
ATOM 906 C C . GLY A 1 113 ? 11.805 -3.632 -5.819 1.00 95.81 113 GLY A C 1
ATOM 907 O O . GLY A 1 113 ? 12.520 -2.921 -5.116 1.00 95.81 113 GLY A O 1
ATOM 908 N N . THR A 1 114 ? 11.477 -3.293 -7.072 1.00 96.38 114 THR A N 1
ATOM 909 C CA . THR A 1 114 ? 11.992 -2.099 -7.762 1.00 96.38 114 THR A CA 1
ATOM 910 C C . THR A 1 114 ? 10.880 -1.243 -8.356 1.00 96.38 114 THR A C 1
ATOM 912 O O . THR A 1 114 ? 9.834 -1.740 -8.787 1.00 96.38 114 THR A O 1
ATOM 915 N N . GLN A 1 115 ? 11.134 0.064 -8.380 1.00 97.88 115 GLN A N 1
ATOM 916 C CA . GLN A 1 115 ? 10.380 1.035 -9.162 1.00 97.88 115 GLN A CA 1
ATOM 917 C C . GLN A 1 115 ? 11.084 1.227 -10.507 1.00 97.88 115 GLN A C 1
ATOM 919 O O . GLN A 1 115 ? 12.311 1.303 -10.548 1.00 97.88 115 GLN A O 1
ATOM 924 N N . TYR A 1 116 ? 10.306 1.268 -11.579 1.00 97.62 116 TYR A N 1
ATOM 925 C CA . TYR A 1 116 ? 10.751 1.534 -12.942 1.00 97.62 116 TYR A CA 1
ATOM 926 C C . TYR A 1 116 ? 10.506 3.001 -13.295 1.00 97.62 116 TYR A C 1
ATOM 928 O O . TYR A 1 116 ? 9.751 3.692 -12.604 1.00 97.62 116 TYR A O 1
ATOM 936 N N . ASP A 1 117 ? 11.129 3.468 -14.373 1.00 97.00 117 ASP A N 1
ATOM 937 C CA . ASP A 1 117 ? 10.980 4.860 -14.809 1.00 97.00 117 ASP A CA 1
ATOM 938 C C . ASP A 1 117 ? 9.548 5.148 -15.288 1.00 97.00 117 ASP A C 1
ATOM 940 O O . ASP A 1 117 ? 8.962 6.183 -14.961 1.00 97.00 117 ASP A O 1
ATOM 944 N N . ASP A 1 118 ? 8.961 4.205 -16.028 1.00 96.94 118 ASP A N 1
ATOM 945 C CA . ASP A 1 118 ? 7.586 4.264 -16.510 1.00 96.94 118 ASP A CA 1
ATOM 946 C C . ASP A 1 118 ? 6.999 2.861 -16.769 1.00 96.94 118 ASP A C 1
ATOM 948 O O . ASP A 1 118 ? 7.599 1.823 -16.470 1.00 96.94 118 ASP A O 1
ATOM 952 N N . HIS A 1 119 ? 5.770 2.827 -17.291 1.00 94.12 119 HIS A N 1
ATOM 953 C CA . HIS A 1 119 ? 5.073 1.579 -17.589 1.00 94.12 119 HIS A CA 1
ATOM 954 C C . HIS A 1 119 ? 5.721 0.791 -18.738 1.00 94.12 119 HIS A C 1
ATOM 956 O O . HIS A 1 119 ? 5.731 -0.436 -18.696 1.00 94.12 119 HIS A O 1
ATOM 962 N N . GLU A 1 120 ? 6.281 1.463 -19.749 1.00 96.19 120 GLU A N 1
ATOM 963 C CA . GLU A 1 120 ? 6.954 0.771 -20.852 1.00 96.19 120 GLU A CA 1
ATOM 964 C C . GLU A 1 120 ? 8.262 0.127 -20.393 1.00 96.19 120 GLU A C 1
ATOM 966 O O . GLU A 1 120 ? 8.601 -0.975 -20.828 1.00 96.19 120 GLU A O 1
ATOM 971 N N . ASP A 1 121 ? 9.014 0.820 -19.540 1.00 96.69 121 ASP A N 1
ATOM 972 C CA . ASP A 1 121 ? 10.243 0.310 -18.946 1.00 96.69 121 ASP A CA 1
ATOM 973 C C . ASP A 1 121 ? 9.958 -0.936 -18.100 1.00 96.69 121 ASP A C 1
ATOM 975 O O . ASP A 1 121 ? 10.635 -1.960 -18.224 1.00 96.69 121 ASP A O 1
ATOM 979 N N . MET A 1 122 ? 8.870 -0.906 -17.327 1.00 96.12 122 MET A N 1
ATOM 980 C CA . MET A 1 122 ? 8.406 -2.078 -16.592 1.00 96.12 122 MET A CA 1
ATOM 981 C C . MET A 1 122 ? 8.034 -3.241 -17.513 1.00 96.12 122 MET A C 1
ATOM 983 O O . MET A 1 122 ? 8.431 -4.367 -17.237 1.00 96.12 122 MET A O 1
ATOM 987 N N . GLU A 1 123 ? 7.278 -3.017 -18.589 1.00 94.88 123 GLU A N 1
ATOM 988 C CA . GLU A 1 123 ? 6.886 -4.093 -19.513 1.00 94.88 123 GLU A CA 1
ATOM 989 C C . GLU A 1 123 ? 8.092 -4.790 -20.160 1.00 94.88 123 GLU A C 1
ATOM 991 O O . GLU A 1 123 ? 8.029 -5.981 -20.460 1.00 94.88 123 GLU A O 1
ATOM 996 N N . LYS A 1 124 ? 9.194 -4.060 -20.363 1.00 96.38 124 LYS A N 1
ATOM 997 C CA . LYS A 1 124 ? 10.423 -4.589 -20.974 1.00 96.38 124 LYS A CA 1
ATOM 998 C C . LYS A 1 124 ? 11.322 -5.302 -19.963 1.00 96.38 124 LYS A C 1
ATOM 1000 O O . LYS A 1 124 ? 11.995 -6.261 -20.336 1.00 96.38 124 LYS A O 1
ATOM 1005 N N . ASN A 1 125 ? 11.347 -4.837 -18.712 1.00 96.06 125 ASN A N 1
ATOM 1006 C CA . ASN A 1 125 ? 12.324 -5.269 -17.708 1.00 96.06 125 ASN A CA 1
ATOM 1007 C C . ASN A 1 125 ? 11.741 -6.115 -16.565 1.00 96.06 125 ASN A C 1
ATOM 1009 O O . ASN A 1 125 ? 12.499 -6.711 -15.799 1.00 96.06 125 ASN A O 1
ATOM 1013 N N . CYS A 1 126 ? 10.420 -6.160 -16.399 1.00 96.88 126 CYS A N 1
ATOM 1014 C CA . CYS A 1 126 ? 9.756 -6.965 -15.379 1.00 96.88 126 CYS A CA 1
ATOM 1015 C C . CYS A 1 126 ? 9.381 -8.349 -15.950 1.00 96.88 126 CYS A C 1
ATOM 1017 O O . CYS A 1 126 ? 8.688 -8.397 -16.966 1.00 96.88 126 CYS A O 1
ATOM 1019 N N . PRO A 1 127 ? 9.770 -9.472 -15.307 1.00 95.75 127 PRO A N 1
ATOM 1020 C CA . PRO A 1 127 ? 9.447 -10.831 -15.767 1.00 95.75 127 PRO A CA 1
ATOM 1021 C C . PRO A 1 127 ? 7.948 -11.119 -15.923 1.00 95.75 127 PRO A C 1
ATOM 1023 O O . PRO A 1 127 ? 7.550 -11.942 -16.746 1.00 95.75 127 PRO A O 1
ATOM 1026 N N . GLY A 1 128 ? 7.109 -10.440 -15.138 1.00 93.12 128 GLY A N 1
ATOM 1027 C CA . GLY A 1 128 ? 5.658 -10.558 -15.209 1.00 93.12 128 GLY A CA 1
ATOM 1028 C C . GLY A 1 128 ? 4.947 -9.780 -14.100 1.00 93.12 128 GLY A C 1
ATOM 1029 O O . GLY A 1 128 ? 5.583 -9.075 -13.315 1.00 93.12 128 GLY A O 1
ATOM 1030 N N . PRO A 1 129 ? 3.612 -9.841 -14.032 1.00 93.38 129 PRO A N 1
ATOM 1031 C CA . PRO A 1 129 ? 2.845 -9.236 -12.945 1.00 93.38 129 PRO A CA 1
ATOM 1032 C C . PRO A 1 129 ? 2.704 -10.139 -11.709 1.00 93.38 129 PRO A C 1
ATOM 1034 O O . PRO A 1 129 ? 2.527 -9.620 -10.605 1.00 93.38 129 PRO A O 1
ATOM 1037 N N . ASP A 1 130 ? 2.813 -11.457 -11.888 1.00 93.88 130 ASP A N 1
ATOM 1038 C CA . ASP A 1 130 ? 2.549 -12.469 -10.863 1.00 93.88 130 ASP A CA 1
ATOM 1039 C C . ASP A 1 130 ? 3.828 -12.995 -10.193 1.00 93.88 130 ASP A C 1
ATOM 1041 O O . ASP A 1 130 ? 4.924 -12.899 -10.750 1.00 93.88 130 ASP A O 1
ATOM 1045 N N . GLU A 1 131 ? 3.673 -13.574 -9.000 1.00 94.06 131 GLU A N 1
ATOM 1046 C CA . GLU A 1 131 ? 4.757 -14.189 -8.214 1.00 94.06 131 GLU A CA 1
ATOM 1047 C C . GLU A 1 131 ? 5.500 -15.264 -9.015 1.00 94.06 131 GLU A C 1
ATOM 1049 O O . GLU A 1 131 ? 6.721 -15.217 -9.101 1.00 94.06 131 GLU A O 1
ATOM 1054 N N . ASP A 1 132 ? 4.756 -16.138 -9.704 1.00 94.12 132 ASP A N 1
ATOM 1055 C CA . ASP A 1 132 ? 5.286 -17.273 -10.475 1.00 94.12 132 ASP A CA 1
ATOM 1056 C C . ASP A 1 132 ? 6.287 -16.865 -11.576 1.00 94.12 132 ASP A C 1
ATOM 1058 O O . ASP A 1 132 ? 7.079 -17.682 -12.038 1.00 94.12 132 ASP A O 1
ATOM 1062 N N . ALA A 1 133 ? 6.255 -15.609 -12.033 1.00 93.44 133 ALA A N 1
ATOM 1063 C CA . ALA A 1 133 ? 7.196 -15.104 -13.033 1.00 93.44 133 ALA A CA 1
ATOM 1064 C C . ALA A 1 133 ? 8.573 -14.734 -12.444 1.00 93.44 133 ALA A C 1
ATOM 1066 O O . ALA A 1 133 ? 9.488 -14.409 -13.200 1.00 93.44 133 ALA A O 1
ATOM 1067 N N . HIS A 1 134 ? 8.709 -14.742 -11.116 1.00 92.19 134 HIS A N 1
ATOM 1068 C CA . HIS A 1 134 ? 9.873 -14.249 -10.373 1.00 92.19 134 HIS A CA 1
ATOM 1069 C C . HIS A 1 134 ? 10.539 -15.316 -9.488 1.00 92.19 134 HIS A C 1
ATOM 1071 O O . HIS A 1 134 ? 11.385 -14.960 -8.667 1.00 92.19 134 HIS A O 1
ATOM 1077 N N . ASP A 1 135 ? 10.149 -16.582 -9.649 1.00 80.25 135 ASP A N 1
ATOM 1078 C CA . ASP A 1 135 ? 10.696 -17.750 -8.941 1.00 80.25 135 ASP A CA 1
ATOM 1079 C C . ASP A 1 135 ? 12.076 -18.189 -9.485 1.00 80.25 135 ASP A C 1
ATOM 1081 O O . ASP A 1 135 ? 12.302 -18.103 -10.720 1.00 80.25 135 ASP A O 1
#

InterPro domains:
  IPR025239 Domain of unknown function DUF4187 [PF13821] (81-134)
  IPR025239 Domain of unknown function DUF4187 [SM01173] (80-134)
  IPR039249 G patch domain-containing protein 11 [PTHR21032] (63-135)

pLDDT: mean 78.44, std 19.94, range [35.81, 98.12]

Secondary structure (DSSP, 8-state):
-------TT-THHHHHHHTTS------------HHHHHHHHHHHHHHHHHHHHHHHHTSSSS-SSSTTS----SS-HHHHHHHHHHHHS-HHHHHHHHHHHHHHHH-EETTTTEE-SSHHHHHHH-S-SSGGGG-

Radius of gyration: 38.38 Å; chains: 1; bounding box: 42×39×109 Å

Foldseek 3Di:
DPPPPDPPDDCVVVVVVVVPDDDDDDPDPDDQDPVRVVVVVVVVVVVVVVVVVVVVVVVPPDDPPPCVVPDPDPDDPVVVVVVVVLVPDDPVVNVLVVLVCCCQPQVDAPLVRDRAPHNVRCVVPPQDSDNVSND